Protein AF-A0A537ZBL5-F1 (afdb_monomer_lite)

Foldseek 3Di:
DLVVCVVVPDAAEAEACVFWDVVVCVVVVNVVSHPYTWHADPPPRVVCCVVGVNPDQDCADEECDVPVCQANWHFNFNDDPDDPDDDCRVVVSVVQVVCVVVVHQRPDPGTHDHPDDDPPPPD

pLDDT: mean 91.93, std 10.78, range [34.03, 98.31]

Sequence (123 aa):
MFERLVNDGHRLFVWSGEGERWEVVRGHELEPFVSGVYEKPIHDYEARLSVFGITEYPDFVIDDYPEIVRVFGGVKILWYAGRYRPDDELLTVYDIIQEFAAGGEPSHPRYERRRDPRPDVAK

Radius of gyration: 14.59 Å; chains: 1; bounding box: 34×35×35 Å

Secondary structure (DSSP,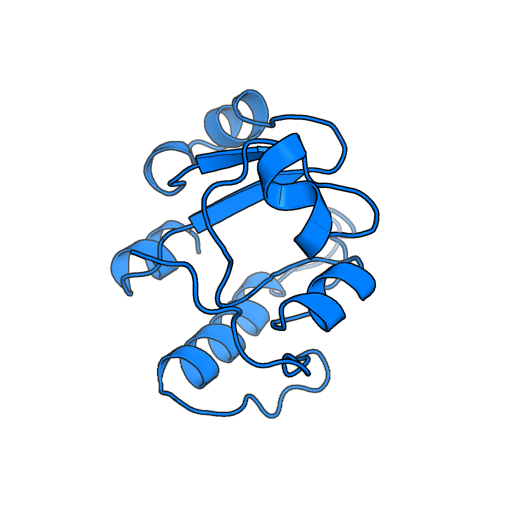 8-state):
-HHHHHHTTPPPEEEEBTB--HHHHHHTT-GGG-SEEEEPPSSSTTTTTTTTT-----SSEEESSHHHHHHH-EEEPPP---TTS---HHHHHHHHHHHHHTT-----TTEE--SSPPP----

Structure (mmCIF, N/CA/C/O backbone):
data_AF-A0A537ZBL5-F1
#
_entry.id   AF-A0A537ZBL5-F1
#
loop_
_atom_site.group_PDB
_atom_site.id
_atom_site.type_symbol
_atom_site.label_atom_id
_atom_site.label_alt_id
_atom_site.label_comp_id
_atom_site.label_asym_id
_atom_site.label_entity_id
_atom_site.label_seq_id
_atom_site.pdbx_PDB_ins_code
_atom_site.Cartn_x
_atom_site.Cartn_y
_atom_site.Cartn_z
_atom_site.occupancy
_atom_site.B_iso_or_equiv
_atom_site.auth_seq_id
_atom_site.auth_comp_id
_atom_site.auth_asym_id
_atom_site.auth_atom_id
_atom_site.pdbx_PDB_model_num
ATOM 1 N N . MET A 1 1 ? -0.022 0.887 -13.021 1.00 91.94 1 MET A N 1
ATOM 2 C CA . MET A 1 1 ? 0.168 -0.061 -11.899 1.00 91.94 1 MET A CA 1
ATOM 3 C C . MET A 1 1 ? -0.963 0.056 -10.880 1.00 91.94 1 MET A C 1
ATOM 5 O O . MET A 1 1 ? -1.656 -0.933 -10.716 1.00 91.94 1 MET A O 1
ATOM 9 N N . PHE A 1 2 ? -1.218 1.229 -10.285 1.00 96.75 2 PHE A N 1
ATOM 10 C CA . PHE A 1 2 ? -2.304 1.426 -9.303 1.00 96.75 2 PHE A CA 1
ATOM 11 C C . PHE A 1 2 ? -3.672 0.946 -9.808 1.00 96.75 2 PHE A C 1
ATOM 13 O O . PHE A 1 2 ? -4.295 0.100 -9.180 1.00 96.75 2 PHE A O 1
ATOM 20 N N . GLU A 1 3 ? -4.083 1.400 -10.995 1.00 97.38 3 GLU A N 1
ATOM 21 C CA . GLU A 1 3 ? -5.323 0.949 -11.642 1.00 97.38 3 GLU A CA 1
ATOM 22 C C . GLU A 1 3 ? -5.391 -0.575 -11.811 1.00 97.38 3 GLU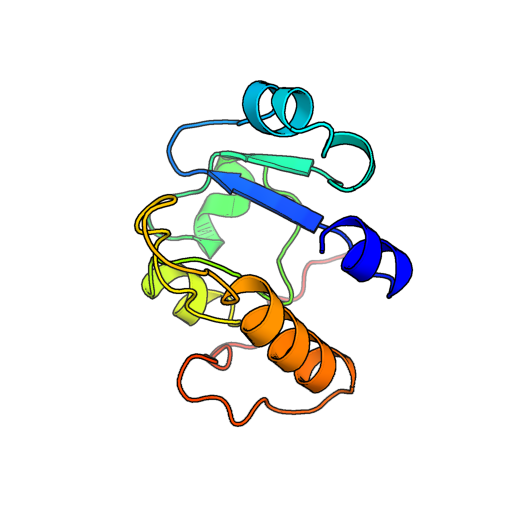 A C 1
ATOM 24 O O . GLU A 1 3 ? -6.419 -1.183 -11.541 1.00 97.38 3 GLU A O 1
ATOM 29 N N . ARG A 1 4 ? -4.278 -1.209 -12.205 1.00 97.31 4 ARG A N 1
ATOM 30 C CA . ARG A 1 4 ? -4.207 -2.665 -12.376 1.00 97.31 4 ARG A CA 1
ATOM 31 C C . ARG A 1 4 ? -4.455 -3.384 -11.052 1.00 97.31 4 ARG A C 1
ATOM 33 O O . ARG A 1 4 ? -5.282 -4.279 -11.014 1.00 97.31 4 ARG A O 1
ATOM 40 N N . LEU A 1 5 ? -3.811 -2.942 -9.971 1.00 97.81 5 LEU A N 1
ATOM 41 C CA . LEU A 1 5 ? -4.028 -3.522 -8.644 1.00 97.81 5 LEU A CA 1
ATOM 42 C C . LEU A 1 5 ? -5.480 -3.358 -8.169 1.00 97.81 5 LEU A C 1
ATOM 44 O O . LEU A 1 5 ? -6.043 -4.289 -7.603 1.00 97.81 5 LEU A O 1
ATOM 48 N N . VAL A 1 6 ? -6.098 -2.200 -8.414 1.00 98.12 6 VAL A N 1
ATOM 49 C CA . VAL A 1 6 ? -7.511 -1.977 -8.068 1.00 98.12 6 VAL A CA 1
ATOM 50 C C . VAL A 1 6 ? -8.433 -2.878 -8.893 1.00 98.12 6 VAL A C 1
ATOM 52 O O . VAL A 1 6 ? -9.343 -3.486 -8.335 1.00 98.12 6 VAL A O 1
ATOM 55 N N . ASN A 1 7 ? -8.173 -3.024 -10.195 1.00 98.06 7 ASN A N 1
ATOM 56 C CA . ASN A 1 7 ? -8.932 -3.917 -11.076 1.00 98.06 7 ASN A CA 1
ATOM 57 C C . ASN A 1 7 ? -8.784 -5.396 -10.688 1.00 98.06 7 ASN A C 1
ATOM 59 O O . ASN A 1 7 ? -9.731 -6.163 -10.853 1.00 98.06 7 ASN A O 1
ATOM 63 N N . ASP A 1 8 ? -7.636 -5.776 -10.125 1.00 97.81 8 ASP A N 1
ATOM 64 C CA . ASP A 1 8 ? -7.387 -7.110 -9.569 1.00 97.81 8 ASP A CA 1
ATOM 65 C C . ASP A 1 8 ? -8.075 -7.318 -8.196 1.00 97.81 8 ASP A C 1
ATOM 67 O O . ASP A 1 8 ? -8.040 -8.412 -7.635 1.00 97.81 8 ASP A O 1
ATOM 71 N N . GLY A 1 9 ? -8.743 -6.289 -7.656 1.00 97.75 9 GLY A N 1
ATOM 72 C CA . GLY A 1 9 ? -9.53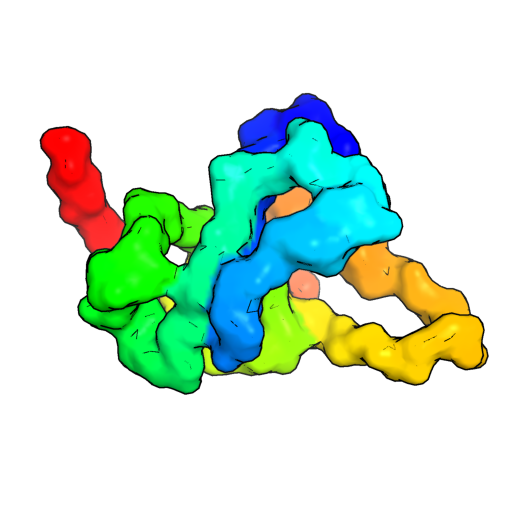7 -6.352 -6.425 1.00 97.75 9 GLY A CA 1
ATOM 73 C C . GLY A 1 9 ? -8.811 -5.886 -5.161 1.00 97.75 9 GLY A C 1
ATOM 74 O O . GLY A 1 9 ? -9.334 -6.060 -4.058 1.00 97.75 9 GLY A O 1
ATOM 75 N N . HIS A 1 10 ? -7.622 -5.290 -5.282 1.00 97.75 10 HIS A N 1
ATOM 76 C CA . HIS A 1 10 ? -6.865 -4.798 -4.133 1.00 97.75 10 HIS A CA 1
ATOM 77 C C . HIS A 1 10 ? -7.327 -3.406 -3.682 1.00 97.75 10 HIS A C 1
ATOM 79 O O . HIS A 1 10 ? -7.627 -2.527 -4.490 1.00 97.75 10 HIS A O 1
ATOM 85 N N . ARG A 1 11 ? -7.310 -3.174 -2.364 1.00 97.81 11 ARG A N 1
ATOM 86 C CA . ARG A 1 11 ? -7.441 -1.836 -1.768 1.00 97.81 11 ARG A CA 1
ATOM 87 C C . ARG A 1 11 ? -6.050 -1.279 -1.503 1.00 97.81 11 ARG A C 1
ATOM 89 O O . ARG A 1 11 ? -5.248 -1.929 -0.838 1.00 97.81 11 ARG A O 1
ATOM 96 N N . LEU A 1 12 ? -5.767 -0.084 -2.012 1.00 98.06 12 LEU A N 1
ATOM 97 C CA . LEU A 1 12 ? -4.451 0.540 -1.880 1.00 98.06 12 LEU A CA 1
ATOM 98 C C . LEU A 1 12 ? -4.466 1.619 -0.805 1.00 98.06 12 LEU A C 1
ATOM 100 O O . LEU A 1 12 ? -5.351 2.470 -0.789 1.00 98.06 12 LEU A O 1
ATOM 104 N N . PHE A 1 13 ? -3.448 1.622 0.046 1.00 97.75 13 PHE A N 1
ATOM 105 C CA . PHE A 1 13 ? -3.243 2.646 1.061 1.00 97.75 13 PHE A CA 1
ATOM 106 C C . PHE A 1 13 ? -1.832 3.201 0.951 1.00 97.75 13 PHE A C 1
ATOM 108 O O . PHE A 1 13 ? -0.892 2.460 0.671 1.00 97.75 13 PHE A O 1
ATOM 115 N N . VAL A 1 14 ? -1.680 4.504 1.177 1.00 97.44 14 VAL A N 1
ATOM 116 C CA . VAL A 1 14 ? -0.373 5.170 1.166 1.00 97.44 14 VAL A CA 1
ATOM 117 C C . VAL A 1 14 ? -0.043 5.620 2.576 1.00 97.44 14 VAL A C 1
ATOM 119 O O . VAL A 1 14 ? -0.747 6.450 3.145 1.00 97.44 14 VAL A O 1
ATOM 122 N N . TRP A 1 15 ? 1.022 5.073 3.152 1.00 97.00 15 TRP A N 1
ATOM 123 C CA . TRP A 1 15 ? 1.499 5.458 4.478 1.00 97.00 15 TRP A CA 1
ATOM 124 C C . TRP A 1 15 ? 2.840 6.172 4.337 1.00 97.00 15 TRP A C 1
ATOM 126 O O . TRP A 1 15 ? 3.770 5.629 3.744 1.00 97.00 15 TRP A O 1
ATOM 136 N N . SER A 1 16 ? 2.964 7.380 4.880 1.00 94.62 16 SER A N 1
ATOM 137 C CA . SER A 1 16 ? 4.201 8.165 4.794 1.00 94.62 16 SER A CA 1
ATOM 138 C C . SER A 1 16 ? 4.708 8.544 6.178 1.00 94.62 16 SER A C 1
ATOM 140 O O . SER A 1 16 ? 3.940 9.008 7.011 1.00 94.62 16 SER A O 1
ATOM 142 N N . GLY A 1 17 ? 6.012 8.390 6.422 1.00 92.88 17 GLY A N 1
ATOM 143 C CA . GLY A 1 17 ? 6.650 8.832 7.673 1.00 92.88 17 GLY A CA 1
ATOM 144 C C . GLY A 1 17 ? 6.789 10.354 7.806 1.00 92.88 17 GLY A C 1
ATOM 145 O O . GLY A 1 17 ? 7.388 10.827 8.760 1.00 92.88 17 GLY A O 1
ATOM 146 N N . GLU A 1 18 ? 6.265 11.113 6.844 1.00 92.25 18 GLU A N 1
ATOM 147 C CA . GLU A 1 18 ? 6.392 12.568 6.747 1.00 92.25 18 GLU A CA 1
ATOM 148 C C . GLU A 1 18 ? 5.010 13.257 6.732 1.00 92.25 18 GLU A C 1
ATOM 150 O O . GLU A 1 18 ? 4.818 14.291 6.085 1.00 92.25 18 GLU A O 1
ATOM 155 N N . GLY A 1 19 ? 4.022 12.640 7.386 1.00 93.25 19 GLY A N 1
ATOM 156 C CA . GLY A 1 19 ? 2.631 13.097 7.413 1.00 93.25 19 GLY A CA 1
ATOM 157 C C . GLY A 1 19 ? 1.790 12.613 6.229 1.00 93.25 19 GLY A C 1
ATOM 158 O O . GLY A 1 19 ? 2.280 11.971 5.300 1.00 93.25 19 GLY A O 1
ATOM 159 N N . GLU A 1 20 ? 0.496 12.929 6.247 1.00 94.25 20 GLU A N 1
ATOM 160 C CA . GLU A 1 20 ? -0.417 12.596 5.150 1.00 94.25 20 GLU A CA 1
ATOM 161 C C . GLU A 1 20 ? 0.012 13.248 3.824 1.00 94.25 20 GLU A C 1
ATOM 163 O O . GLU A 1 20 ? 0.398 14.416 3.762 1.00 94.25 20 GLU A O 1
ATOM 168 N N . ARG A 1 21 ? -0.076 12.492 2.723 1.00 96.56 21 ARG A N 1
ATOM 169 C CA . ARG A 1 21 ? 0.423 12.891 1.393 1.00 96.56 21 ARG A CA 1
ATOM 170 C C . ARG A 1 21 ? -0.665 13.020 0.326 1.00 96.56 21 ARG A C 1
ATOM 172 O O . ARG A 1 21 ? -0.400 12.780 -0.852 1.00 96.56 21 ARG A O 1
ATOM 179 N N . TRP A 1 22 ? -1.877 13.428 0.708 1.00 97.19 22 TRP A N 1
ATOM 180 C CA . TRP A 1 22 ? -2.980 13.615 -0.245 1.00 97.19 22 TRP A CA 1
ATOM 181 C C . TRP A 1 22 ? -2.627 14.553 -1.404 1.00 97.19 22 TRP A C 1
ATOM 183 O O . TRP A 1 22 ? -2.993 14.271 -2.540 1.00 97.19 22 TRP A O 1
ATOM 193 N N . GLU A 1 23 ? -1.876 15.628 -1.155 1.00 97.44 23 GLU A N 1
ATOM 194 C CA . GLU A 1 23 ? -1.453 16.557 -2.213 1.00 97.44 23 GLU A CA 1
ATOM 195 C C . GLU A 1 23 ? -0.586 15.878 -3.282 1.00 97.44 23 GLU A C 1
ATOM 197 O O . GLU A 1 23 ? -0.781 16.114 -4.471 1.00 97.44 23 GLU A O 1
ATOM 202 N N . VAL A 1 24 ? 0.323 14.982 -2.880 1.00 96.94 24 VAL A N 1
ATOM 203 C CA . VAL A 1 24 ? 1.179 14.222 -3.807 1.00 96.94 24 VAL A CA 1
ATOM 204 C C . VAL A 1 24 ? 0.347 13.211 -4.592 1.00 96.94 24 VAL A C 1
ATOM 206 O O . VAL A 1 24 ? 0.466 13.130 -5.812 1.00 96.94 24 VAL A O 1
ATOM 209 N N . VAL A 1 25 ? -0.535 12.473 -3.908 1.00 97.94 25 VAL A N 1
ATOM 210 C CA . VAL A 1 25 ? -1.447 11.503 -4.538 1.00 97.94 25 VAL A CA 1
ATOM 211 C C . VAL A 1 25 ? -2.315 12.186 -5.598 1.00 97.94 25 VAL A C 1
ATOM 213 O O . VAL A 1 25 ? -2.416 11.697 -6.723 1.00 97.94 25 VAL A O 1
ATOM 216 N N . ARG A 1 26 ? -2.886 13.349 -5.274 1.00 98.00 26 ARG A N 1
ATOM 217 C CA . ARG A 1 26 ? -3.702 14.151 -6.196 1.00 98.00 26 ARG A CA 1
ATOM 218 C C . ARG A 1 26 ? -2.893 14.750 -7.333 1.00 98.00 26 ARG A C 1
ATOM 220 O O . ARG A 1 26 ? -3.338 14.703 -8.473 1.00 98.00 26 ARG A O 1
ATOM 227 N N . GLY A 1 27 ? -1.699 15.266 -7.045 1.00 97.88 27 GLY A N 1
ATOM 228 C CA . GLY A 1 27 ? -0.801 15.828 -8.055 1.00 97.88 27 GLY A CA 1
ATOM 229 C C . GLY A 1 27 ? -0.351 14.813 -9.110 1.00 97.88 27 GLY A C 1
ATOM 230 O O . GLY A 1 27 ? 0.016 15.205 -10.214 1.00 97.88 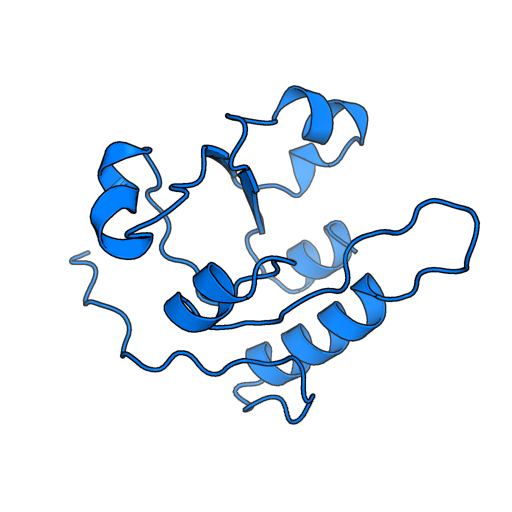27 GLY A O 1
ATOM 231 N N . HIS A 1 28 ? -0.416 13.519 -8.787 1.00 96.50 28 HIS A N 1
ATOM 232 C CA . HIS A 1 28 ? -0.166 12.410 -9.708 1.00 96.50 28 HIS A CA 1
ATOM 233 C C . HIS A 1 28 ? -1.441 11.723 -10.222 1.00 96.50 28 HIS A C 1
ATOM 235 O O . HIS A 1 28 ? -1.340 10.673 -10.850 1.00 96.50 28 HIS A O 1
ATOM 241 N N . GLU A 1 29 ? -2.624 12.291 -9.958 1.00 97.62 29 GLU A N 1
ATOM 242 C CA . GLU A 1 29 ? -3.924 11.765 -10.405 1.00 97.62 29 GLU A CA 1
ATOM 243 C C . GLU A 1 29 ? -4.221 10.339 -9.892 1.00 97.62 29 GLU A C 1
ATOM 245 O O . GLU A 1 29 ? -4.949 9.568 -10.514 1.00 97.62 29 GLU A O 1
ATOM 250 N N . LEU A 1 30 ? -3.666 9.976 -8.729 1.00 98.00 30 LEU A N 1
ATOM 251 C CA . LEU A 1 30 ? -3.790 8.635 -8.145 1.00 98.00 30 LEU A CA 1
ATOM 252 C C . LEU A 1 30 ? -4.950 8.494 -7.152 1.00 98.00 30 LEU A C 1
ATOM 254 O O . LEU A 1 30 ? -5.264 7.374 -6.755 1.00 98.00 30 LEU A O 1
ATOM 258 N N . GLU A 1 31 ? -5.591 9.597 -6.751 1.00 98.12 31 GLU A N 1
ATOM 259 C CA . GLU A 1 31 ? -6.691 9.602 -5.769 1.00 98.12 31 GLU A CA 1
ATOM 260 C C . GLU A 1 31 ? -7.803 8.581 -6.078 1.00 98.12 31 GLU A C 1
ATOM 262 O O . GLU A 1 31 ? -8.193 7.873 -5.152 1.00 98.12 31 GLU A O 1
ATOM 267 N N . PRO A 1 32 ? -8.255 8.383 -7.336 1.00 98.12 32 PRO A N 1
ATOM 268 C CA . PRO A 1 32 ? -9.277 7.378 -7.646 1.00 98.12 32 PRO A CA 1
ATOM 269 C C . PRO A 1 32 ? -8.882 5.932 -7.314 1.00 98.12 32 PRO A C 1
ATOM 271 O O . PRO A 1 32 ? -9.750 5.070 -7.204 1.00 98.12 32 PRO A O 1
ATOM 274 N N . PHE A 1 33 ? -7.584 5.653 -7.172 1.00 98.31 33 PHE A N 1
ATOM 275 C CA . PHE A 1 33 ? -7.054 4.312 -6.932 1.00 98.31 33 PHE A CA 1
ATOM 276 C C . PHE A 1 33 ? -6.611 4.086 -5.481 1.00 98.31 33 PHE A C 1
ATOM 278 O O . PHE A 1 33 ? -6.235 2.970 -5.129 1.00 98.31 33 PHE A O 1
ATOM 285 N N . VAL A 1 34 ? -6.628 5.121 -4.636 1.00 97.62 34 VAL A N 1
ATOM 286 C CA . VAL A 1 34 ? -6.142 5.060 -3.251 1.00 97.62 34 VAL A CA 1
ATOM 287 C C . VAL A 1 34 ? -7.321 5.119 -2.285 1.00 97.62 34 VAL A C 1
ATOM 289 O O . VAL A 1 34 ? -8.085 6.074 -2.260 1.00 97.62 34 VAL A O 1
ATOM 292 N N . SER A 1 35 ? -7.455 4.085 -1.456 1.00 97.38 35 SER A N 1
ATOM 293 C CA . SER A 1 35 ? -8.510 3.945 -0.445 1.00 97.38 35 SER A CA 1
ATOM 294 C C . SER A 1 35 ? -8.264 4.776 0.817 1.00 97.38 35 SER A C 1
ATOM 296 O O . SER A 1 35 ? -9.206 5.046 1.557 1.00 97.38 35 SER A O 1
ATOM 298 N N . GLY A 1 36 ? -7.019 5.176 1.082 1.00 96.94 36 GLY A N 1
ATOM 299 C CA . GLY A 1 36 ? -6.679 6.033 2.214 1.00 96.94 36 GLY A CA 1
ATOM 300 C C . GLY A 1 36 ? -5.206 6.423 2.240 1.00 96.94 36 GLY A C 1
ATOM 301 O O . GLY A 1 36 ? -4.345 5.716 1.708 1.00 96.94 36 GLY A O 1
ATOM 302 N N . VAL A 1 37 ? -4.923 7.558 2.872 1.00 97.44 37 VAL A N 1
ATOM 303 C CA . VAL A 1 37 ? -3.571 8.086 3.063 1.00 97.44 37 VAL A CA 1
ATOM 304 C C . VAL A 1 37 ? -3.388 8.398 4.540 1.00 97.44 37 VAL A C 1
ATOM 306 O O . VAL A 1 37 ? -4.243 9.059 5.120 1.00 97.44 37 VAL A O 1
ATOM 309 N N . TYR A 1 38 ? -2.290 7.929 5.127 1.00 97.00 38 TYR A N 1
ATOM 310 C CA . TYR A 1 38 ? -2.021 8.055 6.558 1.00 97.00 38 TYR A CA 1
ATOM 311 C C . TYR A 1 38 ? -0.584 8.498 6.821 1.00 97.00 38 TYR A C 1
ATOM 313 O O . TYR A 1 38 ? 0.331 8.224 6.034 1.00 97.00 38 TYR A O 1
ATOM 321 N N . GLU A 1 39 ? -0.374 9.127 7.972 1.00 96.06 39 GLU A N 1
ATOM 322 C CA . GLU A 1 39 ? 0.955 9.220 8.563 1.00 96.06 39 GLU A CA 1
ATOM 323 C C . GLU A 1 39 ? 1.360 7.852 9.138 1.00 96.06 39 GLU A C 1
ATOM 325 O O . GLU A 1 39 ? 0.586 7.187 9.823 1.00 96.06 39 GLU A O 1
ATOM 330 N N . LYS A 1 40 ? 2.580 7.412 8.832 1.00 93.25 40 LYS A N 1
ATOM 331 C CA . LYS A 1 40 ? 3.131 6.117 9.231 1.00 93.25 40 LYS A CA 1
ATOM 332 C C . LYS A 1 40 ? 3.876 6.248 10.567 1.00 93.25 40 LYS A C 1
ATOM 334 O O . LYS A 1 40 ? 4.760 7.102 10.661 1.00 93.25 40 LYS A O 1
ATOM 339 N N . PRO A 1 41 ? 3.659 5.354 11.549 1.00 93.75 41 PRO A N 1
ATOM 340 C CA . PRO A 1 41 ? 4.580 5.225 12.674 1.00 93.75 41 PRO A CA 1
ATOM 341 C C . PRO A 1 41 ? 5.994 4.894 12.176 1.00 93.75 41 PRO A C 1
ATOM 343 O O . PRO A 1 41 ? 6.155 4.032 11.323 1.00 93.75 41 PRO A O 1
ATOM 346 N N . ILE A 1 42 ? 7.032 5.528 12.719 1.00 93.31 42 ILE A N 1
ATOM 347 C CA . ILE A 1 42 ? 8.433 5.236 12.341 1.00 93.31 42 ILE A CA 1
ATOM 348 C C . ILE A 1 42 ? 9.100 4.154 13.212 1.00 93.31 42 ILE A C 1
ATOM 350 O O . ILE A 1 42 ? 10.257 3.814 12.997 1.00 93.31 42 ILE A O 1
ATOM 354 N N . HIS A 1 43 ? 8.382 3.647 14.216 1.00 92.88 43 HIS A N 1
ATOM 355 C CA . HIS A 1 43 ? 8.755 2.538 15.100 1.00 92.88 43 HIS A CA 1
ATOM 356 C C . HIS A 1 43 ? 7.485 1.972 15.755 1.00 92.88 43 HIS A C 1
ATOM 358 O O . HIS A 1 43 ? 6.438 2.627 15.716 1.00 92.88 43 HIS A O 1
ATOM 364 N N . ASP A 1 44 ? 7.577 0.790 16.377 1.00 93.00 44 ASP A N 1
ATOM 365 C CA . ASP A 1 44 ? 6.454 0.090 17.031 1.00 93.00 44 ASP A CA 1
ATOM 366 C C . ASP A 1 44 ? 5.198 0.035 16.144 1.00 93.00 44 ASP A C 1
ATOM 368 O O . ASP A 1 44 ? 4.087 0.346 16.584 1.00 93.00 44 ASP A O 1
ATOM 372 N N . TYR A 1 45 ? 5.397 -0.307 14.865 1.00 93.38 45 TYR A N 1
ATOM 373 C CA . TYR A 1 45 ? 4.419 -0.086 13.798 1.00 93.38 45 TYR A CA 1
ATOM 374 C C . TYR A 1 45 ? 3.020 -0.621 14.125 1.00 93.38 45 TYR A C 1
ATOM 376 O O . TYR A 1 45 ? 2.045 0.106 13.964 1.00 93.38 45 TYR A O 1
ATOM 384 N N . GLU A 1 46 ? 2.913 -1.853 14.633 1.00 92.50 46 GLU A N 1
ATOM 385 C CA . GLU A 1 46 ? 1.628 -2.457 15.015 1.00 92.50 46 GLU A CA 1
ATOM 386 C C . GLU A 1 46 ? 0.977 -1.766 16.216 1.00 92.50 46 GLU A C 1
ATOM 388 O O . GLU A 1 46 ? -0.209 -1.439 16.183 1.00 92.50 46 GLU A O 1
ATOM 393 N N . ALA A 1 47 ? 1.747 -1.508 17.276 1.00 92.19 47 ALA A N 1
ATOM 394 C CA . ALA A 1 47 ? 1.224 -0.950 18.522 1.00 92.19 47 ALA A CA 1
ATOM 395 C C . ALA A 1 47 ? 0.726 0.494 18.362 1.00 92.19 47 ALA A C 1
ATOM 397 O O . ALA A 1 47 ? -0.058 0.980 19.177 1.00 92.19 47 ALA A O 1
ATOM 398 N N . ARG A 1 48 ? 1.188 1.190 17.318 1.00 94.50 48 ARG A N 1
ATOM 399 C CA . ARG A 1 48 ? 0.896 2.605 17.089 1.00 94.50 48 ARG A CA 1
ATOM 400 C C . ARG A 1 48 ? -0.123 2.862 15.984 1.00 94.50 48 ARG A C 1
ATOM 402 O O . ARG A 1 48 ? -0.466 4.022 15.795 1.00 94.50 48 ARG A O 1
ATOM 409 N N . LEU A 1 49 ? -0.667 1.844 15.311 1.00 93.44 49 LEU A N 1
ATOM 410 C CA . LEU A 1 49 ? -1.660 2.048 14.242 1.00 93.44 49 LEU A CA 1
ATOM 411 C C . LEU A 1 49 ? -2.823 2.953 14.688 1.00 93.44 49 LEU A C 1
ATOM 413 O O . LEU A 1 49 ? -3.113 3.954 14.035 1.00 93.44 49 LEU A O 1
ATOM 417 N N . SER A 1 50 ? -3.416 2.676 15.854 1.00 92.75 50 SER A N 1
ATOM 418 C CA . SER A 1 50 ? -4.534 3.461 16.399 1.00 92.75 50 SER A CA 1
ATOM 419 C C . SER A 1 50 ? -4.152 4.900 16.756 1.00 92.75 50 SER A C 1
ATOM 421 O O . SER A 1 50 ? -4.951 5.812 16.557 1.00 92.75 50 SER A O 1
ATOM 423 N N . VAL A 1 51 ? -2.924 5.121 17.238 1.00 93.88 51 VAL A N 1
ATOM 424 C CA .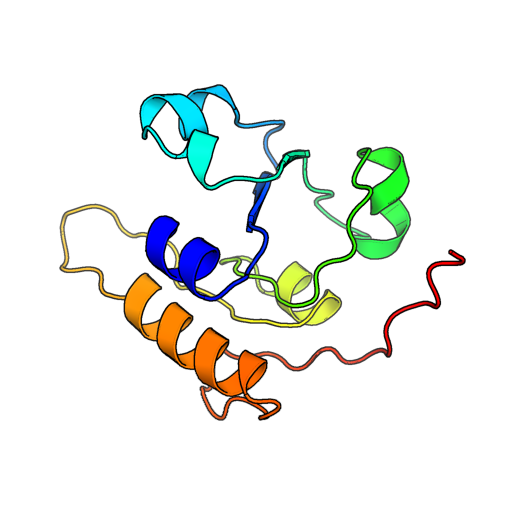 VAL A 1 51 ? -2.397 6.458 17.563 1.00 93.88 51 VAL A CA 1
ATOM 425 C C . VAL A 1 51 ? -2.288 7.324 16.306 1.00 93.88 51 VAL A C 1
ATOM 427 O O . VAL A 1 51 ? -2.523 8.525 16.377 1.00 93.88 51 VAL A O 1
ATOM 430 N N . PHE A 1 52 ? -1.978 6.712 15.162 1.00 93.88 52 PHE A N 1
ATOM 431 C CA . PHE A 1 52 ? -1.873 7.380 13.862 1.00 93.88 52 PHE A CA 1
ATOM 432 C C . PHE A 1 52 ? -3.185 7.347 13.061 1.00 93.88 52 PHE A C 1
ATOM 434 O O . PHE A 1 52 ? -3.203 7.695 11.884 1.00 93.88 52 PHE A O 1
ATOM 441 N N . GLY A 1 53 ? -4.295 6.919 13.676 1.00 92.94 53 GLY A N 1
ATOM 442 C CA . GLY A 1 53 ? -5.597 6.843 13.008 1.00 92.94 53 GLY A CA 1
ATOM 443 C C . GLY A 1 53 ? -5.668 5.804 11.885 1.00 92.94 53 GLY A C 1
ATOM 444 O O . GLY A 1 53 ? -6.611 5.819 11.095 1.00 92.94 53 GLY A O 1
ATOM 445 N N . ILE A 1 54 ? -4.697 4.892 11.810 1.00 93.69 54 ILE A N 1
ATOM 446 C CA . ILE A 1 54 ? -4.679 3.811 10.833 1.00 93.69 54 ILE A CA 1
ATOM 447 C C . ILE A 1 54 ? -5.653 2.731 11.301 1.00 93.69 54 ILE A C 1
ATOM 449 O O . ILE A 1 54 ? -5.425 2.042 12.295 1.00 93.69 54 ILE A O 1
ATOM 453 N N . THR A 1 55 ? -6.748 2.579 10.563 1.00 89.56 55 THR A N 1
ATOM 454 C CA . THR A 1 55 ? -7.804 1.599 10.857 1.00 89.56 55 THR A CA 1
ATOM 455 C C . THR A 1 55 ? -7.603 0.269 10.140 1.00 89.56 55 THR A C 1
ATOM 457 O O . THR A 1 55 ? -8.267 -0.714 10.456 1.00 89.56 55 THR A O 1
ATOM 460 N N . GLU A 1 56 ? -6.711 0.235 9.155 1.00 90.50 56 GLU A N 1
ATOM 461 C CA . GLU A 1 56 ? -6.532 -0.896 8.253 1.00 90.50 56 GLU A CA 1
ATOM 462 C C . GLU A 1 56 ? -5.235 -1.621 8.601 1.00 90.50 56 GLU A C 1
ATOM 464 O O . GLU A 1 56 ? -4.157 -1.029 8.619 1.00 90.50 56 GLU A O 1
ATOM 469 N N . TYR A 1 57 ? -5.343 -2.918 8.875 1.00 92.19 57 TYR A N 1
ATOM 470 C CA . TYR A 1 57 ? -4.181 -3.774 9.079 1.00 92.19 57 TYR A CA 1
ATOM 471 C C . TYR A 1 57 ? -3.783 -4.383 7.724 1.00 92.19 57 TYR A C 1
ATOM 473 O O . TYR A 1 57 ? -4.610 -5.095 7.144 1.00 92.19 57 TYR A O 1
ATOM 481 N N . PRO A 1 58 ? -2.574 -4.110 7.200 1.00 94.00 58 PRO A N 1
ATOM 482 C CA . PRO A 1 58 ? -2.205 -4.489 5.843 1.00 94.00 58 PRO A CA 1
ATOM 483 C C . PRO A 1 58 ? -1.983 -5.998 5.726 1.00 94.00 58 PRO A C 1
ATOM 485 O O . PRO A 1 58 ? -1.398 -6.624 6.608 1.00 94.00 58 PRO A O 1
ATOM 488 N N . ASP A 1 59 ? -2.410 -6.568 4.602 1.00 95.00 59 ASP A N 1
ATOM 489 C CA . ASP A 1 59 ? -2.095 -7.956 4.243 1.00 95.00 59 ASP A CA 1
ATOM 490 C C . ASP A 1 59 ? -0.728 -8.072 3.545 1.00 95.00 59 ASP A C 1
ATOM 492 O O . ASP A 1 59 ? -0.108 -9.134 3.562 1.00 95.00 59 ASP A O 1
ATOM 496 N N . PHE A 1 60 ? -0.256 -6.980 2.931 1.00 97.00 60 PHE A N 1
ATOM 497 C CA . PHE A 1 60 ? 0.994 -6.921 2.177 1.00 97.00 60 PHE A CA 1
ATOM 498 C C . PHE A 1 60 ? 1.543 -5.485 2.155 1.00 97.00 60 PHE A C 1
ATOM 500 O O . PHE A 1 60 ? 0.837 -4.562 1.746 1.00 97.00 60 PHE A O 1
ATOM 507 N N . VAL A 1 61 ? 2.798 -5.283 2.570 1.00 97.38 61 VAL A N 1
ATOM 508 C CA . VAL A 1 61 ? 3.471 -3.970 2.560 1.00 97.38 61 VAL A CA 1
ATOM 509 C C . VAL A 1 61 ? 4.499 -3.873 1.432 1.00 97.38 61 VAL A C 1
ATOM 511 O O . VAL A 1 61 ? 5.239 -4.815 1.160 1.00 97.38 61 VAL A O 1
ATOM 514 N N . ILE A 1 62 ? 4.572 -2.703 0.795 1.00 97.88 62 ILE A N 1
ATOM 515 C CA . ILE A 1 62 ? 5.614 -2.336 -0.170 1.00 97.88 62 ILE A CA 1
ATOM 516 C C . ILE A 1 62 ? 6.337 -1.120 0.405 1.00 97.88 62 ILE A C 1
ATOM 518 O O . ILE A 1 62 ? 5.748 -0.045 0.493 1.00 97.88 62 ILE A O 1
ATOM 522 N N . ASP A 1 63 ? 7.590 -1.284 0.817 1.00 97.31 63 ASP A N 1
ATOM 523 C CA . ASP A 1 63 ? 8.375 -0.197 1.412 1.00 97.31 63 ASP A CA 1
ATOM 524 C C . ASP A 1 63 ? 9.871 -0.442 1.171 1.00 97.31 63 ASP A C 1
ATOM 526 O O . ASP A 1 63 ? 10.314 -1.589 1.064 1.00 97.31 63 ASP A O 1
ATOM 530 N N . ASP A 1 64 ? 10.663 0.617 1.035 1.00 95.00 64 ASP A N 1
ATOM 531 C CA . ASP A 1 64 ? 12.116 0.515 0.882 1.00 95.00 64 ASP A CA 1
ATOM 532 C C . ASP A 1 64 ? 12.837 0.402 2.240 1.00 95.00 64 ASP A C 1
ATOM 534 O O . ASP A 1 64 ? 13.989 -0.058 2.302 1.00 95.00 64 ASP A O 1
ATOM 538 N N . TYR A 1 65 ? 12.138 0.689 3.346 1.00 94.81 65 TYR A N 1
ATOM 539 C CA . TYR A 1 65 ? 12.596 0.418 4.705 1.00 94.81 65 TYR A CA 1
ATOM 540 C C . TYR A 1 65 ? 12.278 -1.028 5.114 1.00 94.81 65 TYR A C 1
ATOM 542 O O . TYR A 1 65 ? 11.117 -1.406 5.266 1.00 94.81 65 TYR A O 1
ATOM 550 N N . PRO A 1 66 ? 13.298 -1.864 5.387 1.00 94.56 66 PRO A N 1
ATOM 551 C CA . PRO A 1 66 ? 13.094 -3.291 5.634 1.00 94.56 66 PRO A CA 1
ATOM 552 C C . PRO A 1 66 ? 12.322 -3.598 6.922 1.00 94.56 66 PRO A C 1
ATOM 554 O O . PRO A 1 66 ? 11.783 -4.689 7.062 1.00 94.56 66 PRO A O 1
ATOM 557 N N . GLU A 1 67 ? 12.311 -2.688 7.895 1.00 94.75 67 GLU A N 1
ATOM 558 C CA . GLU A 1 67 ? 11.737 -2.960 9.213 1.00 94.75 67 GLU A CA 1
ATOM 559 C C . GLU A 1 67 ? 10.216 -3.126 9.160 1.00 94.75 67 GLU A C 1
ATOM 561 O O . GLU A 1 67 ? 9.707 -4.138 9.635 1.00 94.75 67 GLU A O 1
ATOM 566 N N . ILE A 1 68 ? 9.497 -2.205 8.508 1.00 94.81 68 ILE A N 1
ATOM 567 C CA . ILE A 1 68 ? 8.040 -2.314 8.379 1.00 94.81 68 ILE A CA 1
ATOM 568 C C . ILE A 1 68 ? 7.630 -3.538 7.550 1.00 94.81 68 ILE A C 1
ATOM 570 O O . ILE A 1 68 ? 6.668 -4.225 7.896 1.00 94.81 68 ILE A O 1
ATOM 574 N N . VAL A 1 69 ? 8.400 -3.862 6.506 1.00 96.69 69 VAL A N 1
ATOM 575 C CA . VAL A 1 69 ? 8.165 -5.051 5.677 1.00 96.69 69 VAL A CA 1
ATOM 576 C C . VAL A 1 69 ? 8.339 -6.326 6.505 1.00 96.69 69 VAL A C 1
ATOM 578 O O . VAL A 1 69 ? 7.548 -7.249 6.379 1.00 96.69 69 VAL A O 1
ATOM 581 N N . ARG A 1 70 ? 9.320 -6.387 7.413 1.00 94.81 70 ARG A N 1
ATOM 582 C CA . ARG A 1 70 ? 9.494 -7.545 8.311 1.00 94.81 70 ARG A CA 1
ATOM 583 C C . ARG A 1 70 ? 8.368 -7.693 9.331 1.00 94.81 70 ARG A C 1
ATOM 585 O O . ARG A 1 70 ? 8.085 -8.817 9.738 1.00 94.81 70 ARG A O 1
ATOM 592 N N . VAL A 1 71 ? 7.764 -6.583 9.756 1.00 94.44 71 VAL A N 1
ATOM 593 C CA . VAL A 1 71 ? 6.663 -6.578 10.729 1.00 94.44 71 VAL A CA 1
ATOM 594 C C . VAL A 1 71 ? 5.364 -7.069 10.092 1.00 94.44 71 VAL A C 1
ATOM 596 O O . VAL A 1 71 ? 4.738 -7.992 10.608 1.00 94.44 71 VAL A O 1
ATOM 599 N N . PHE A 1 72 ? 4.974 -6.506 8.947 1.00 94.75 72 PHE A N 1
ATOM 600 C CA . PHE A 1 72 ? 3.690 -6.828 8.310 1.00 94.75 72 PHE A CA 1
ATOM 601 C C . PHE A 1 72 ? 3.779 -7.871 7.191 1.00 94.75 72 PHE A C 1
ATOM 603 O O . PHE A 1 72 ? 2.756 -8.380 6.742 1.00 94.75 72 PHE A O 1
ATOM 610 N N . GLY A 1 73 ? 4.982 -8.226 6.750 1.00 96.56 73 GLY A N 1
ATOM 611 C CA . GLY A 1 73 ? 5.192 -9.012 5.539 1.00 96.56 73 GLY A CA 1
ATOM 612 C C . GLY A 1 73 ? 4.970 -8.201 4.259 1.00 96.56 73 GLY A C 1
ATOM 613 O O . GLY A 1 73 ? 4.330 -7.147 4.253 1.00 96.56 73 GLY A O 1
ATOM 614 N N . GLY A 1 74 ? 5.511 -8.701 3.151 1.00 97.56 74 GLY A N 1
ATOM 615 C CA . GLY A 1 74 ? 5.379 -8.074 1.838 1.00 97.56 74 GLY A CA 1
ATOM 616 C C . GLY A 1 74 ? 6.702 -8.033 1.093 1.00 97.56 74 GLY A C 1
ATOM 617 O O . GLY A 1 74 ? 7.441 -9.014 1.101 1.00 97.56 74 GLY A O 1
ATOM 618 N N . VAL A 1 75 ? 7.015 -6.916 0.440 1.00 98.25 75 VAL A N 1
ATOM 619 C CA . VAL A 1 75 ? 8.225 -6.773 -0.375 1.00 98.25 75 VAL A CA 1
ATOM 620 C C . VAL A 1 75 ? 9.035 -5.540 -0.003 1.00 98.25 75 VAL A C 1
ATOM 622 O O . VAL A 1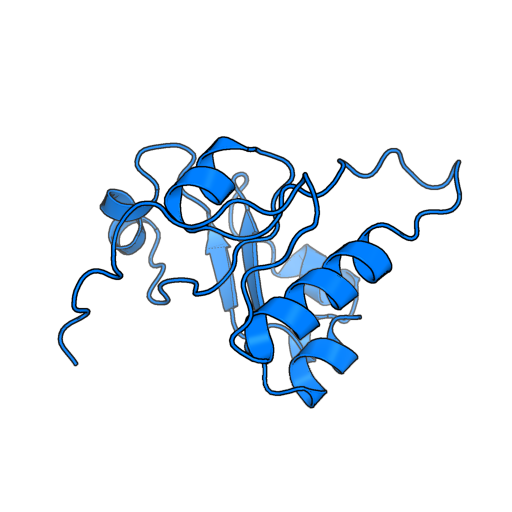 75 ? 8.519 -4.426 0.105 1.00 98.25 75 VAL A O 1
ATOM 625 N N . LYS A 1 76 ? 10.350 -5.737 0.111 1.00 97.94 76 LYS A N 1
ATOM 626 C CA . LYS A 1 76 ? 11.302 -4.633 0.145 1.00 97.94 76 LYS A CA 1
ATOM 627 C C . LYS A 1 76 ? 11.573 -4.141 -1.278 1.00 97.94 76 LYS A C 1
ATOM 629 O O . LYS A 1 76 ? 12.351 -4.755 -2.019 1.00 97.94 76 LYS A O 1
ATOM 634 N N . ILE A 1 77 ? 10.956 -3.030 -1.666 1.00 96.81 77 ILE A N 1
ATOM 635 C CA . ILE A 1 77 ? 11.224 -2.405 -2.968 1.00 96.81 77 ILE A CA 1
ATOM 636 C C . ILE A 1 77 ? 12.584 -1.690 -2.950 1.00 96.81 77 ILE A C 1
ATOM 638 O O . ILE A 1 77 ? 13.101 -1.330 -1.889 1.00 96.81 77 ILE A O 1
ATOM 642 N N . LEU A 1 78 ? 13.221 -1.535 -4.113 1.00 93.44 78 LEU A N 1
ATOM 643 C CA . LEU A 1 78 ? 14.388 -0.663 -4.210 1.00 93.44 78 LEU A CA 1
ATOM 644 C C . LEU A 1 78 ? 13.936 0.798 -4.169 1.00 93.44 78 LEU A C 1
ATOM 646 O O . LEU A 1 78 ? 12.922 1.161 -4.760 1.00 93.44 78 LEU A O 1
ATOM 650 N N . TRP A 1 79 ? 14.712 1.636 -3.486 1.00 90.44 79 TRP A N 1
ATOM 651 C CA . TRP A 1 79 ? 14.495 3.077 -3.509 1.00 90.44 79 TRP A CA 1
ATOM 652 C C . TRP A 1 79 ? 14.621 3.601 -4.947 1.00 90.44 79 TRP A C 1
ATOM 654 O O . TRP A 1 79 ? 15.492 3.173 -5.713 1.00 90.44 79 TRP A O 1
ATOM 664 N N . TYR A 1 80 ? 13.764 4.551 -5.315 1.00 88.62 80 TYR A N 1
ATOM 665 C CA . TYR A 1 80 ? 13.781 5.122 -6.655 1.00 88.62 80 TYR A CA 1
ATOM 666 C C . TYR A 1 80 ? 14.971 6.075 -6.831 1.00 88.62 80 TYR A C 1
ATOM 668 O O . TYR A 1 80 ? 14.989 7.178 -6.285 1.00 88.62 80 TYR A O 1
ATOM 676 N N . ALA A 1 81 ? 15.951 5.680 -7.648 1.00 82.69 81 ALA A N 1
ATOM 677 C CA . ALA A 1 81 ? 17.158 6.470 -7.922 1.00 82.69 81 ALA A CA 1
ATOM 678 C C . ALA A 1 81 ? 16.958 7.618 -8.936 1.00 82.69 81 ALA A C 1
ATOM 680 O O . ALA A 1 81 ? 17.925 8.238 -9.389 1.00 82.69 81 ALA A O 1
ATOM 681 N N . GLY A 1 82 ? 15.707 7.922 -9.291 1.00 76.56 82 GLY A N 1
ATOM 682 C CA . GLY A 1 82 ? 15.357 8.968 -10.244 1.00 76.56 82 GLY A CA 1
ATOM 683 C C . GLY A 1 82 ? 15.450 8.529 -11.709 1.00 76.56 82 GLY A C 1
ATOM 684 O O . GLY A 1 82 ? 15.860 7.424 -12.049 1.00 76.56 82 GLY A O 1
ATOM 685 N N . ARG A 1 83 ? 15.085 9.453 -12.606 1.00 72.44 83 ARG A N 1
ATOM 686 C CA . ARG A 1 83 ? 14.799 9.207 -14.037 1.00 72.44 83 ARG A CA 1
ATOM 687 C C . ARG A 1 83 ? 16.002 8.804 -14.905 1.00 72.44 83 ARG A C 1
ATOM 689 O O . ARG A 1 83 ? 15.864 8.699 -16.119 1.00 72.44 83 ARG A O 1
ATOM 696 N N . TYR A 1 84 ? 17.188 8.633 -14.326 1.00 69.31 84 TYR A N 1
ATOM 697 C CA . TYR A 1 84 ? 18.422 8.375 -15.078 1.00 69.31 84 TYR A CA 1
ATOM 698 C C . TYR A 1 84 ? 18.619 6.902 -15.450 1.00 69.31 84 TYR A C 1
ATOM 700 O O . TYR A 1 84 ? 19.580 6.574 -16.147 1.00 69.31 84 TYR A O 1
ATOM 708 N N . ARG A 1 85 ? 17.733 6.009 -14.997 1.00 73.06 85 ARG A N 1
ATOM 709 C CA . ARG A 1 85 ? 17.719 4.594 -15.376 1.00 73.06 85 ARG A CA 1
ATOM 710 C C . ARG A 1 85 ? 16.282 4.140 -15.637 1.00 73.06 85 ARG A C 1
ATOM 712 O O . ARG A 1 85 ? 15.385 4.639 -14.959 1.00 73.06 85 ARG A O 1
ATOM 719 N N . PRO A 1 86 ? 16.059 3.224 -16.598 1.00 78.06 86 PRO A N 1
ATOM 720 C CA . PRO A 1 86 ? 14.807 2.482 -16.674 1.00 78.06 86 PRO A CA 1
ATOM 721 C C . PRO A 1 86 ? 14.500 1.855 -15.314 1.00 78.06 86 PRO A C 1
ATOM 723 O O . PRO A 1 86 ? 15.402 1.305 -14.677 1.00 78.06 86 PRO A O 1
ATOM 726 N N . ASP A 1 87 ? 13.255 1.986 -14.876 1.00 87.25 87 ASP A N 1
ATOM 727 C CA . ASP A 1 87 ? 12.781 1.488 -13.593 1.00 87.25 87 ASP A CA 1
ATOM 728 C C . ASP A 1 87 ? 11.533 0.632 -13.820 1.00 87.25 87 ASP A C 1
ATOM 730 O O . ASP A 1 87 ? 10.446 1.146 -14.089 1.00 87.25 87 ASP A O 1
ATOM 734 N N . ASP A 1 88 ? 11.731 -0.680 -13.704 1.00 90.88 88 ASP A N 1
ATOM 735 C CA . ASP A 1 88 ? 10.695 -1.706 -13.792 1.00 90.88 88 ASP A CA 1
ATOM 736 C C . ASP A 1 88 ? 10.408 -2.326 -12.406 1.00 90.88 88 ASP A C 1
ATOM 738 O O . ASP A 1 88 ? 9.800 -3.395 -12.299 1.00 90.88 88 ASP A O 1
ATOM 742 N N . GLU A 1 89 ? 10.834 -1.679 -11.313 1.00 93.12 89 GLU A N 1
ATOM 743 C CA . GLU A 1 89 ? 10.702 -2.212 -9.951 1.00 93.12 89 GLU A CA 1
ATOM 744 C C . GLU A 1 89 ? 9.244 -2.490 -9.590 1.00 93.12 89 GLU A C 1
ATOM 746 O O . GLU A 1 89 ? 8.928 -3.533 -9.019 1.00 93.12 89 GLU A O 1
ATOM 751 N N . LEU A 1 90 ? 8.329 -1.604 -9.991 1.00 94.44 90 LEU A N 1
ATOM 752 C CA . LEU A 1 90 ? 6.899 -1.786 -9.739 1.00 94.44 90 LEU A CA 1
ATOM 753 C C . LEU A 1 90 ? 6.291 -2.938 -10.553 1.00 94.44 90 LEU A C 1
ATOM 755 O O . LEU A 1 90 ? 5.263 -3.474 -10.143 1.00 94.44 90 LEU A O 1
ATOM 759 N N . LEU A 1 91 ? 6.907 -3.339 -11.671 1.00 94.94 91 LEU A N 1
ATOM 760 C CA . LEU A 1 91 ? 6.506 -4.540 -12.410 1.00 94.94 91 LEU A CA 1
ATOM 761 C C . LEU A 1 91 ? 6.959 -5.799 -11.667 1.00 94.94 91 LEU A C 1
ATOM 763 O O . LEU A 1 91 ? 6.160 -6.705 -11.467 1.00 94.94 91 LEU A O 1
ATOM 767 N N . THR A 1 92 ? 8.193 -5.804 -11.155 1.00 95.12 92 THR A N 1
ATOM 768 C CA . THR A 1 92 ? 8.692 -6.909 -10.317 1.00 95.12 92 THR A CA 1
ATOM 769 C C . THR A 1 92 ? 7.845 -7.070 -9.053 1.00 95.12 92 THR A C 1
ATOM 771 O O . THR A 1 92 ? 7.468 -8.178 -8.684 1.00 95.12 92 THR A O 1
ATOM 774 N N . VAL A 1 93 ? 7.506 -5.960 -8.389 1.00 97.31 93 VAL A N 1
ATOM 775 C CA . VAL A 1 93 ? 6.622 -5.971 -7.216 1.00 97.31 93 VAL A CA 1
ATOM 776 C C . VAL A 1 93 ? 5.228 -6.482 -7.569 1.00 97.31 93 VAL A C 1
ATOM 778 O O . VAL A 1 93 ? 4.655 -7.244 -6.795 1.00 97.31 93 VAL A O 1
ATOM 781 N N . TYR A 1 94 ? 4.694 -6.111 -8.734 1.00 97.56 94 TYR A N 1
ATOM 782 C CA . TYR A 1 94 ? 3.400 -6.609 -9.185 1.00 97.56 94 TYR A CA 1
ATOM 783 C C . TYR A 1 94 ? 3.388 -8.139 -9.322 1.00 97.56 94 TYR A C 1
ATOM 785 O O . TYR A 1 94 ? 2.468 -8.772 -8.810 1.00 97.56 94 TYR A O 1
ATOM 793 N N . ASP A 1 95 ? 4.418 -8.743 -9.918 1.00 96.94 95 ASP A N 1
ATOM 794 C CA . ASP A 1 95 ? 4.496 -10.205 -10.063 1.00 96.94 95 ASP A CA 1
ATOM 795 C C . ASP A 1 95 ? 4.517 -10.922 -8.699 1.00 96.94 95 ASP A C 1
ATOM 797 O O . ASP A 1 95 ? 3.832 -11.927 -8.507 1.00 96.94 95 ASP A O 1
ATOM 801 N N . ILE A 1 96 ? 5.225 -10.357 -7.713 1.00 97.94 96 ILE A N 1
ATOM 802 C CA . ILE A 1 96 ? 5.261 -10.874 -6.332 1.00 97.94 96 ILE A CA 1
ATOM 803 C C . ILE A 1 96 ? 3.874 -10.786 -5.676 1.00 97.94 96 ILE A C 1
ATOM 805 O O . ILE A 1 96 ? 3.450 -11.722 -4.996 1.00 97.94 96 ILE A O 1
ATOM 809 N N . ILE A 1 97 ? 3.155 -9.675 -5.876 1.00 97.88 97 ILE A N 1
ATOM 810 C CA . ILE A 1 97 ? 1.791 -9.497 -5.355 1.00 97.88 97 ILE A CA 1
ATOM 811 C C . ILE A 1 97 ? 0.847 -10.537 -5.960 1.00 97.88 97 ILE A C 1
ATOM 813 O O . ILE A 1 97 ? 0.033 -11.095 -5.231 1.00 97.88 97 ILE A O 1
ATOM 817 N N . GLN A 1 98 ? 0.963 -10.829 -7.258 1.00 97.25 98 GLN A N 1
ATOM 818 C CA . GLN A 1 98 ? 0.118 -11.829 -7.916 1.00 97.25 98 GLN A CA 1
ATOM 819 C C . GLN A 1 98 ? 0.351 -13.237 -7.359 1.00 97.25 98 GLN A C 1
ATOM 821 O O . GLN A 1 98 ? -0.612 -13.953 -7.086 1.00 97.25 98 GLN A O 1
ATOM 826 N N . GLU A 1 99 ? 1.607 -13.629 -7.132 1.00 97.31 99 GLU A N 1
ATOM 827 C CA . GLU A 1 99 ? 1.928 -14.924 -6.520 1.00 97.31 99 GLU A CA 1
ATOM 828 C C . GLU A 1 99 ? 1.367 -15.032 -5.092 1.00 97.31 99 GLU A C 1
ATOM 830 O O . GLU A 1 99 ? 0.752 -16.042 -4.740 1.00 97.31 99 GLU A O 1
ATOM 835 N N . PHE A 1 100 ? 1.499 -13.967 -4.296 1.00 96.94 100 PHE A N 1
ATOM 836 C CA . PHE A 1 100 ? 0.918 -13.895 -2.954 1.00 96.94 100 PHE A CA 1
ATOM 837 C C . PHE A 1 100 ? -0.618 -13.959 -2.984 1.00 96.94 100 PHE A C 1
ATOM 839 O O . PHE A 1 100 ? -1.228 -14.735 -2.249 1.00 96.94 100 PHE A O 1
ATOM 846 N N . ALA A 1 101 ? -1.258 -13.180 -3.860 1.00 96.25 101 ALA A N 1
ATOM 847 C CA . ALA A 1 101 ? -2.713 -13.116 -3.992 1.00 96.25 101 ALA A CA 1
ATOM 848 C C . ALA A 1 101 ? -3.327 -14.444 -4.468 1.00 96.25 101 ALA A C 1
ATOM 850 O O . ALA A 1 101 ? -4.458 -14.763 -4.106 1.00 96.25 101 ALA A O 1
ATOM 851 N N . ALA A 1 102 ? -2.570 -15.252 -5.217 1.00 95.94 102 ALA A N 1
ATOM 852 C CA . ALA A 1 102 ? -2.950 -16.611 -5.600 1.00 95.94 102 ALA A CA 1
ATOM 853 C C . ALA A 1 102 ? -2.869 -17.632 -4.441 1.00 95.94 102 ALA A C 1
ATOM 855 O O . ALA A 1 102 ? -3.159 -18.813 -4.641 1.00 95.94 102 ALA A O 1
ATOM 856 N N . GLY A 1 103 ? -2.485 -17.198 -3.235 1.00 93.00 103 GLY A N 1
ATOM 857 C CA . GLY A 1 103 ? -2.308 -18.045 -2.053 1.00 93.00 103 GLY A CA 1
ATOM 858 C C . GLY A 1 103 ? -0.930 -18.705 -1.960 1.00 93.00 103 GLY A C 1
ATOM 859 O O . GLY A 1 103 ? -0.751 -19.615 -1.150 1.00 93.00 103 GLY A O 1
ATOM 860 N N . GLY A 1 104 ? 0.024 -18.283 -2.794 1.00 91.94 104 GLY A N 1
ATOM 861 C CA . GLY A 1 104 ? 1.405 -18.751 -2.764 1.00 91.94 104 GLY A CA 1
ATOM 862 C C . GLY A 1 104 ? 2.263 -18.046 -1.710 1.00 91.94 104 GLY A C 1
ATOM 863 O O . GLY A 1 104 ? 1.869 -17.047 -1.107 1.00 91.94 104 GLY A O 1
ATOM 864 N N . GLU A 1 105 ? 3.475 -18.565 -1.518 1.00 93.38 105 GLU A N 1
ATOM 865 C CA . GLU A 1 105 ? 4.547 -17.898 -0.777 1.00 93.38 105 GLU A CA 1
ATOM 866 C C . GLU A 1 105 ? 5.615 -17.456 -1.787 1.00 93.38 105 GLU A C 1
ATOM 868 O O . GLU A 1 105 ? 6.357 -18.315 -2.272 1.00 93.38 105 GLU A O 1
ATOM 873 N N . PRO A 1 106 ? 5.683 -16.156 -2.140 1.00 96.25 106 PRO A N 1
ATOM 874 C CA . PRO A 1 106 ? 6.565 -15.706 -3.202 1.00 96.25 106 PRO A CA 1
ATOM 875 C C . PRO A 1 106 ? 8.028 -16.085 -3.005 1.00 96.25 106 PRO A C 1
ATOM 877 O O . PRO A 1 106 ? 8.632 -15.782 -1.976 1.00 96.25 106 PRO A O 1
ATOM 880 N N . SER A 1 107 ? 8.643 -16.686 -4.027 1.00 94.19 107 SER A N 1
ATOM 881 C CA . SER A 1 107 ? 10.045 -17.128 -3.944 1.00 94.19 107 SER A CA 1
ATOM 882 C C . SER A 1 107 ? 11.064 -15.997 -4.133 1.00 94.19 107 SER A C 1
ATOM 884 O O . SER A 1 107 ? 12.275 -16.226 -4.079 1.00 94.19 107 SER A O 1
ATOM 886 N N . HIS A 1 108 ? 10.606 -14.779 -4.430 1.00 96.81 108 HIS A N 1
ATOM 887 C CA . HIS A 1 108 ? 11.482 -13.651 -4.720 1.00 96.81 108 HIS A CA 1
ATOM 888 C C . HIS A 1 108 ? 12.326 -13.282 -3.480 1.00 96.81 108 HIS A C 1
ATOM 890 O O . HIS A 1 108 ? 11.762 -13.045 -2.416 1.00 96.81 108 HIS A O 1
ATOM 896 N N . PRO A 1 109 ? 13.657 -13.085 -3.579 1.00 95.62 109 PRO A N 1
ATOM 897 C CA . PRO A 1 109 ? 14.544 -12.849 -2.421 1.00 95.62 109 PRO A CA 1
ATOM 898 C C . PRO A 1 109 ? 14.305 -11.533 -1.653 1.00 95.62 109 PRO A C 1
ATOM 900 O O . PRO A 1 109 ? 15.007 -11.235 -0.692 1.00 95.62 109 PRO A O 1
ATOM 903 N N . ARG A 1 110 ? 13.359 -10.713 -2.115 1.00 96.00 110 ARG A N 1
ATOM 904 C CA . ARG A 1 110 ? 12.943 -9.447 -1.485 1.00 96.00 110 ARG A CA 1
ATOM 905 C C . ARG A 1 110 ? 11.566 -9.544 -0.834 1.00 96.00 110 ARG A C 1
ATOM 907 O O . ARG A 1 110 ? 11.143 -8.575 -0.207 1.00 96.00 110 ARG A O 1
ATOM 914 N N . TYR A 1 111 ? 10.880 -10.670 -1.023 1.00 97.75 111 TYR A N 1
ATOM 915 C CA . TYR A 1 111 ? 9.684 -11.000 -0.276 1.00 97.75 111 TYR A CA 1
ATOM 916 C C . TYR A 1 111 ? 10.089 -11.381 1.148 1.00 97.75 111 TYR A C 1
ATOM 918 O O . TYR A 1 111 ? 11.028 -12.149 1.357 1.00 97.75 111 TYR A O 1
ATOM 926 N N . GLU A 1 112 ? 9.387 -10.822 2.122 1.00 96.50 112 GLU A N 1
ATOM 927 C CA . GLU A 1 112 ? 9.526 -11.162 3.530 1.00 96.50 112 GLU A CA 1
ATOM 928 C C . GLU A 1 112 ? 8.182 -11.705 3.997 1.00 96.50 112 GLU A C 1
ATOM 930 O O . GLU A 1 112 ? 7.151 -11.023 3.954 1.00 96.50 112 GLU A O 1
ATOM 935 N N . ARG A 1 113 ? 8.198 -12.951 4.465 1.00 94.06 113 ARG A N 1
ATOM 936 C CA . ARG A 1 113 ? 7.030 -13.546 5.095 1.00 94.06 113 ARG A CA 1
ATOM 937 C C . ARG A 1 113 ? 6.790 -12.862 6.435 1.00 94.06 113 ARG A C 1
ATOM 939 O O . ARG A 1 113 ? 7.707 -12.717 7.248 1.00 94.06 113 ARG A O 1
ATOM 946 N N . ARG A 1 114 ? 5.533 -12.520 6.705 1.00 88.12 114 ARG A N 1
ATOM 947 C CA . ARG A 1 114 ? 5.132 -12.080 8.038 1.00 88.12 114 ARG A CA 1
ATOM 948 C C . ARG A 1 114 ? 5.390 -13.189 9.061 1.00 88.12 114 ARG A C 1
ATOM 950 O O . ARG A 1 114 ? 5.008 -14.339 8.846 1.00 88.12 114 ARG A O 1
ATOM 957 N N . ARG A 1 115 ? 6.052 -12.844 10.167 1.00 76.38 115 ARG A N 1
ATOM 958 C CA . ARG A 1 115 ? 6.441 -13.819 11.199 1.00 76.38 115 ARG A CA 1
ATOM 959 C C . ARG A 1 115 ? 5.293 -14.185 12.129 1.00 76.38 115 ARG A C 1
ATOM 961 O O . ARG A 1 115 ? 5.163 -15.353 12.481 1.00 76.38 115 ARG A O 1
ATOM 968 N N . ASP A 1 116 ? 4.455 -13.209 12.461 1.00 78.00 116 ASP A N 1
ATOM 969 C CA . ASP A 1 116 ? 3.363 -13.382 13.413 1.00 78.00 116 ASP A CA 1
ATOM 970 C C . ASP A 1 116 ? 2.002 -13.503 12.704 1.00 78.00 116 ASP A C 1
ATOM 972 O O . ASP A 1 116 ? 1.790 -12.896 11.653 1.00 78.00 116 ASP A O 1
ATOM 976 N N . PRO A 1 117 ? 1.052 -14.299 13.227 1.00 72.06 117 PRO A N 1
ATOM 977 C CA . PRO A 1 117 ? -0.309 -14.370 12.699 1.00 72.06 117 PRO A CA 1
ATOM 978 C C . PRO A 1 117 ? -1.054 -13.056 12.932 1.00 72.06 117 PRO A C 1
ATOM 980 O O . PRO A 1 117 ? -0.743 -12.306 13.856 1.00 72.06 117 PRO A O 1
ATOM 983 N N . ARG A 1 118 ? -2.028 -12.733 12.066 1.00 72.00 118 ARG A N 1
ATOM 984 C CA . ARG A 1 118 ? -2.756 -11.447 12.138 1.00 72.00 118 ARG A CA 1
ATOM 985 C C . ARG A 1 118 ? -3.435 -11.389 13.495 1.00 72.00 118 ARG A C 1
ATOM 987 O O . ARG A 1 118 ? -4.103 -12.367 13.820 1.00 72.00 118 ARG A O 1
ATOM 994 N N . PRO A 1 119 ? -3.228 -10.326 14.297 1.00 70.56 119 PRO A N 1
ATOM 995 C CA . PRO A 1 119 ? -3.995 -10.201 15.520 1.00 70.56 119 PRO A CA 1
ATOM 996 C C . PRO A 1 119 ? -5.472 -10.251 15.134 1.00 70.56 119 PRO A C 1
ATOM 998 O O . PRO A 1 119 ? -5.861 -9.650 14.128 1.00 70.56 119 PRO A O 1
ATOM 1001 N N . ASP A 1 120 ? -6.269 -11.004 15.890 1.00 61.00 120 ASP A N 1
ATOM 1002 C CA . ASP A 1 120 ? -7.714 -11.049 15.699 1.00 61.00 120 ASP A CA 1
ATOM 1003 C C . ASP A 1 120 ? -8.252 -9.630 15.893 1.00 61.00 120 ASP A C 1
ATOM 1005 O O . ASP A 1 120 ? -8.445 -9.156 17.014 1.00 61.00 120 ASP A O 1
ATOM 1009 N N . VAL A 1 121 ? -8.444 -8.909 14.788 1.00 53.03 121 VAL A N 1
ATOM 1010 C CA . VAL A 1 121 ? -9.115 -7.616 14.814 1.00 53.03 121 VAL A CA 1
ATOM 1011 C C . VAL A 1 121 ? -10.577 -7.953 15.064 1.00 53.03 121 VAL A C 1
ATOM 1013 O O . VAL A 1 121 ? -11.264 -8.439 14.164 1.00 53.03 121 VAL A O 1
ATOM 1016 N N . ALA A 1 122 ? -11.016 -7.809 16.316 1.00 36.62 122 ALA A N 1
ATOM 1017 C CA . ALA A 1 122 ? -12.407 -8.007 16.691 1.00 36.62 122 ALA A CA 1
ATOM 1018 C C . ALA A 1 122 ? -13.291 -7.200 15.725 1.00 36.62 122 ALA A C 1
ATOM 1020 O O . ALA A 1 122 ? -13.109 -5.989 15.588 1.00 36.62 122 ALA A O 1
ATOM 1021 N N . LYS A 1 123 ? -14.166 -7.914 15.007 1.00 34.03 123 LYS A N 1
ATOM 1022 C CA . LYS A 1 123 ? -15.169 -7.334 14.108 1.00 34.03 123 LYS A CA 1
ATOM 1023 C C . LYS A 1 123 ? -16.138 -6.436 14.864 1.00 34.03 123 LYS A C 1
ATOM 1025 O O . LYS A 1 123 ? -16.502 -6.808 16.003 1.00 34.03 123 LYS A O 1
#